Protein AF-A0A4U1AI88-F1 (afdb_monomer)

Structure (mmCIF, N/CA/C/O backbone):
data_AF-A0A4U1AI88-F1
#
_entry.id   AF-A0A4U1AI88-F1
#
loop_
_atom_site.group_PDB
_atom_site.id
_atom_site.type_symbol
_atom_site.label_atom_id
_atom_site.label_alt_id
_atom_site.label_comp_id
_atom_site.label_asym_id
_atom_site.label_entity_id
_atom_site.label_seq_id
_atom_site.pdbx_PDB_ins_code
_atom_site.Cartn_x
_atom_site.Cartn_y
_atom_site.Cartn_z
_atom_site.occupancy
_atom_site.B_iso_or_equiv
_atom_site.auth_seq_id
_atom_site.auth_comp_id
_atom_site.auth_asym_id
_atom_site.auth_atom_id
_atom_site.pdbx_PDB_model_num
ATOM 1 N N . MET A 1 1 ? 27.953 -12.606 -34.994 1.00 60.19 1 MET A N 1
ATOM 2 C CA . MET A 1 1 ? 27.888 -12.837 -33.530 1.00 60.19 1 MET A CA 1
ATOM 3 C C . MET A 1 1 ? 27.335 -14.236 -33.301 1.00 60.19 1 MET A C 1
ATOM 5 O O . MET A 1 1 ? 26.413 -14.608 -34.015 1.00 60.19 1 MET A O 1
ATOM 9 N N . ARG A 1 2 ? 27.899 -15.038 -32.387 1.00 86.38 2 ARG A 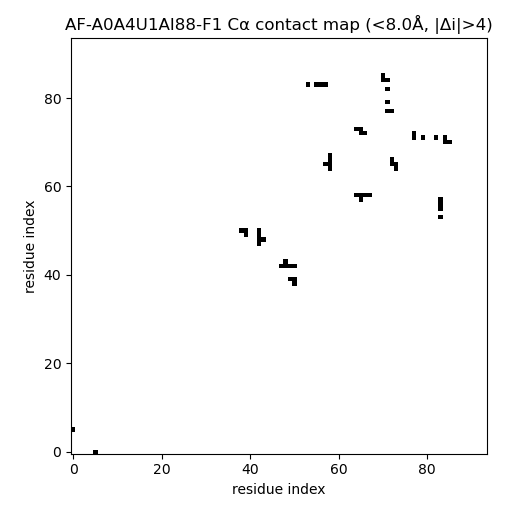N 1
ATOM 10 C CA . ARG A 1 2 ? 27.313 -16.350 -32.059 1.00 86.38 2 ARG A CA 1
ATOM 11 C C . ARG A 1 2 ? 25.993 -16.115 -31.304 1.00 86.38 2 ARG A C 1
ATOM 13 O O . ARG A 1 2 ? 25.976 -15.250 -30.428 1.00 86.38 2 ARG A O 1
ATOM 20 N N . PRO A 1 3 ? 24.906 -16.844 -31.605 1.00 84.75 3 PRO A N 1
ATOM 21 C CA . PRO A 1 3 ? 23.606 -16.630 -30.958 1.00 84.75 3 PRO A CA 1
ATOM 22 C C . PRO A 1 3 ? 23.674 -16.799 -29.431 1.00 84.75 3 PRO A C 1
ATOM 24 O O . PRO A 1 3 ? 23.001 -16.082 -28.694 1.00 84.75 3 PRO A O 1
ATOM 27 N N . SER A 1 4 ? 24.572 -17.662 -28.945 1.00 88.38 4 SER A N 1
ATOM 28 C CA . SER A 1 4 ? 24.846 -17.846 -27.515 1.00 88.38 4 SER A CA 1
ATOM 29 C C . SER A 1 4 ? 25.385 -16.589 -26.825 1.00 88.38 4 SER A C 1
ATOM 31 O O . SER A 1 4 ? 25.092 -16.361 -25.655 1.00 88.38 4 SER A O 1
ATOM 33 N N . THR A 1 5 ? 26.135 -15.741 -27.535 1.00 91.88 5 THR A N 1
ATOM 34 C CA . THR A 1 5 ? 26.660 -14.490 -26.976 1.00 91.88 5 THR A CA 1
ATOM 35 C C . THR A 1 5 ? 25.540 -13.474 -26.742 1.00 91.88 5 THR A C 1
ATOM 37 O O . THR A 1 5 ? 25.544 -12.800 -25.718 1.00 91.88 5 THR A O 1
ATOM 40 N N . GLY A 1 6 ? 24.555 -13.394 -27.645 1.00 93.69 6 GLY A N 1
ATOM 41 C CA . GLY A 1 6 ? 23.399 -12.503 -27.480 1.00 93.69 6 GLY A CA 1
ATOM 42 C C . GLY A 1 6 ? 22.540 -12.888 -26.275 1.00 93.69 6 GLY A C 1
ATOM 43 O O . GLY A 1 6 ? 22.216 -12.035 -25.453 1.00 93.69 6 GLY A O 1
ATOM 44 N N . LEU A 1 7 ? 22.261 -14.186 -26.113 1.00 93.56 7 LEU A N 1
ATOM 45 C CA . LEU A 1 7 ? 21.505 -14.702 -24.970 1.00 93.56 7 LEU A CA 1
ATOM 46 C C . LEU A 1 7 ? 22.205 -14.387 -23.637 1.00 93.56 7 LEU A C 1
ATOM 48 O O . LEU A 1 7 ? 21.569 -13.876 -22.715 1.00 93.56 7 LEU A O 1
ATOM 52 N N . LEU A 1 8 ? 23.521 -14.604 -23.547 1.00 95.69 8 LEU A N 1
ATOM 53 C CA . LEU A 1 8 ? 24.291 -14.280 -22.340 1.00 95.69 8 LEU A CA 1
ATOM 54 C C . LEU A 1 8 ? 24.231 -12.789 -21.986 1.00 95.69 8 LEU A C 1
ATOM 56 O O . LEU A 1 8 ? 24.017 -12.454 -20.823 1.00 95.69 8 LEU A O 1
ATOM 60 N N . MET A 1 9 ? 24.353 -11.896 -22.975 1.00 94.75 9 MET A N 1
ATOM 61 C CA . MET A 1 9 ? 24.220 -10.455 -22.734 1.00 94.75 9 MET A CA 1
ATOM 62 C C . MET A 1 9 ? 22.825 -10.099 -22.211 1.00 94.75 9 MET A C 1
ATOM 64 O O . MET A 1 9 ? 22.712 -9.356 -21.238 1.00 94.75 9 MET A O 1
ATOM 68 N N . THR A 1 10 ? 21.765 -10.661 -22.804 1.00 94.81 10 THR A N 1
ATOM 69 C CA . THR A 1 10 ? 20.392 -10.397 -22.343 1.00 94.81 10 THR A CA 1
ATOM 70 C C . THR A 1 10 ? 20.154 -10.877 -20.911 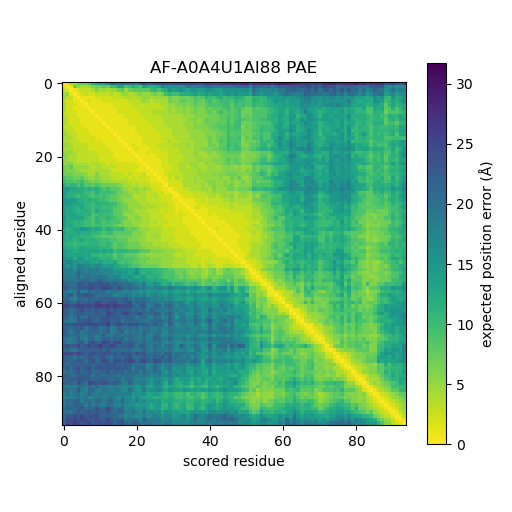1.00 94.81 10 THR A C 1
ATOM 72 O O . THR A 1 10 ? 19.581 -10.137 -20.114 1.00 94.81 10 THR A O 1
ATOM 75 N N . LEU A 1 11 ? 20.654 -12.062 -20.544 1.00 96.31 11 LEU A N 1
ATOM 76 C CA . LEU A 1 11 ? 20.546 -12.578 -19.178 1.00 96.31 11 LEU A CA 1
ATOM 77 C C . LEU A 1 11 ? 21.327 -11.720 -18.180 1.00 96.31 11 LEU A C 1
ATOM 79 O O . LEU A 1 11 ? 20.824 -11.443 -17.093 1.00 96.31 11 LEU A O 1
ATOM 83 N N . MET A 1 12 ? 22.521 -11.256 -18.554 1.00 96.31 12 MET A N 1
ATOM 84 C CA . MET A 1 12 ? 23.322 -10.382 -17.698 1.00 96.31 12 MET A CA 1
ATOM 85 C C . MET A 1 12 ? 22.589 -9.063 -17.423 1.00 96.31 12 MET A C 1
ATOM 87 O O . MET A 1 12 ? 22.476 -8.653 -16.269 1.00 96.31 12 MET A O 1
ATOM 91 N N . ILE A 1 13 ? 22.004 -8.450 -18.456 1.00 96.62 13 ILE A N 1
ATOM 92 C CA . ILE A 1 13 ? 21.215 -7.217 -18.323 1.00 96.62 13 ILE A CA 1
ATOM 93 C C . ILE A 1 13 ? 19.989 -7.440 -17.426 1.00 96.62 13 ILE A C 1
ATOM 95 O O . ILE A 1 13 ? 19.760 -6.658 -16.503 1.00 96.62 13 ILE A O 1
ATOM 99 N N . LEU A 1 14 ? 19.232 -8.521 -17.643 1.00 97.00 14 LEU A N 1
ATOM 100 C CA . LEU A 1 14 ? 18.068 -8.853 -16.814 1.00 97.00 14 LEU A CA 1
ATOM 101 C C . LEU A 1 14 ? 18.453 -9.101 -15.352 1.00 97.00 14 LEU A C 1
ATOM 103 O O . LEU A 1 14 ? 17.760 -8.628 -14.453 1.00 97.00 14 LEU A O 1
ATOM 107 N N . SER A 1 15 ? 19.571 -9.788 -15.106 1.00 96.06 15 SER A N 1
ATOM 108 C CA . SER A 1 15 ? 20.070 -10.029 -13.748 1.00 96.06 15 SER A CA 1
ATOM 109 C C . SER A 1 15 ? 20.463 -8.731 -13.040 1.00 96.06 15 SER A C 1
ATOM 111 O O . SER A 1 15 ? 20.146 -8.551 -11.866 1.00 96.06 15 SER A O 1
ATOM 113 N N . MET A 1 16 ? 21.072 -7.789 -13.766 1.00 96.81 16 MET A N 1
ATOM 114 C CA . MET A 1 16 ? 21.475 -6.496 -13.220 1.00 96.81 16 MET A CA 1
ATOM 115 C C . MET A 1 16 ? 20.254 -5.629 -12.885 1.00 96.81 16 MET A C 1
ATOM 117 O O . MET A 1 16 ? 20.189 -5.050 -11.801 1.00 96.81 16 MET A O 1
ATOM 121 N N . LEU A 1 17 ? 19.253 -5.599 -13.772 1.00 96.19 17 LEU A N 1
ATOM 122 C CA . LEU A 1 17 ? 17.971 -4.930 -13.528 1.00 96.19 17 LEU A CA 1
ATOM 123 C C . LEU A 1 17 ? 17.230 -5.543 -12.333 1.00 96.19 17 LEU A C 1
ATOM 125 O O . LEU A 1 17 ? 16.794 -4.816 -11.440 1.00 96.19 17 LEU A O 1
ATOM 129 N N . GLY A 1 18 ? 17.130 -6.873 -12.281 1.00 95.69 18 GLY A N 1
ATOM 130 C CA . GLY A 1 18 ? 16.493 -7.584 -11.174 1.00 95.69 18 GLY A CA 1
ATOM 131 C C . GLY A 1 18 ? 17.191 -7.323 -9.837 1.00 95.69 18 GLY A C 1
ATOM 132 O O . GLY A 1 18 ? 16.524 -7.054 -8.838 1.00 95.69 18 GLY A O 1
ATOM 133 N N . GLY A 1 19 ? 18.527 -7.321 -9.829 1.00 95.81 19 GLY A N 1
ATOM 134 C CA . GLY A 1 19 ? 19.333 -6.998 -8.651 1.00 95.81 19 GLY A CA 1
ATOM 135 C C . GLY A 1 19 ? 19.119 -5.566 -8.156 1.00 95.81 19 GLY A C 1
ATOM 136 O O . GLY A 1 19 ? 18.933 -5.359 -6.956 1.00 95.81 19 GLY A O 1
ATOM 137 N N . ALA A 1 20 ? 19.065 -4.587 -9.063 1.00 93.62 20 ALA A N 1
ATOM 138 C CA . ALA A 1 20 ? 18.798 -3.193 -8.710 1.00 93.62 20 ALA A CA 1
ATOM 139 C C . ALA A 1 20 ? 17.412 -3.020 -8.064 1.00 93.62 20 ALA A C 1
ATOM 141 O O . ALA A 1 20 ? 17.292 -2.387 -7.013 1.00 93.62 20 ALA A O 1
ATOM 142 N N . VAL A 1 21 ? 16.373 -3.641 -8.635 1.00 93.62 21 VAL A N 1
ATOM 143 C CA . VAL A 1 21 ? 15.022 -3.621 -8.051 1.00 93.62 21 VAL A CA 1
ATOM 144 C C . VAL A 1 21 ? 15.021 -4.288 -6.675 1.00 93.62 21 VAL A C 1
ATOM 146 O O . VAL A 1 21 ? 14.551 -3.685 -5.710 1.00 93.62 21 VAL A O 1
ATOM 149 N N . ALA A 1 22 ? 15.602 -5.483 -6.547 1.00 93.06 22 ALA A N 1
ATOM 150 C CA . ALA A 1 22 ? 15.654 -6.209 -5.279 1.00 93.06 22 ALA A CA 1
ATOM 151 C C . ALA A 1 22 ? 16.348 -5.397 -4.174 1.00 93.06 22 ALA A C 1
ATOM 153 O O . ALA A 1 22 ? 15.830 -5.305 -3.062 1.00 93.06 22 ALA A O 1
ATOM 154 N N . HIS A 1 23 ? 17.466 -4.743 -4.493 1.00 91.81 23 HIS A N 1
ATOM 155 C CA . HIS A 1 23 ? 18.179 -3.873 -3.561 1.00 91.81 23 HIS A CA 1
ATOM 156 C C . HIS A 1 23 ? 17.297 -2.716 -3.064 1.00 91.81 23 HIS A C 1
ATOM 158 O O . HIS A 1 23 ? 17.197 -2.488 -1.858 1.00 91.81 23 HIS A O 1
ATOM 164 N N . THR A 1 24 ? 16.589 -2.025 -3.968 1.00 89.25 24 THR A N 1
ATOM 165 C CA . THR A 1 24 ? 15.681 -0.932 -3.567 1.00 89.25 24 THR A CA 1
ATOM 166 C C . THR A 1 24 ? 14.514 -1.416 -2.707 1.00 89.25 24 THR A C 1
ATOM 168 O O . THR A 1 24 ? 14.136 -0.736 -1.754 1.00 89.25 24 THR A O 1
ATOM 171 N N . VAL A 1 25 ? 13.968 -2.602 -2.994 1.00 88.88 25 VAL A N 1
ATOM 172 C CA . VAL A 1 25 ? 12.884 -3.199 -2.204 1.00 88.88 25 VAL A CA 1
ATOM 173 C C . VAL A 1 25 ? 13.375 -3.567 -0.805 1.00 88.88 25 VAL A C 1
ATOM 175 O O . VAL A 1 25 ? 12.674 -3.302 0.166 1.00 88.88 25 VAL A O 1
ATOM 178 N N . LEU A 1 26 ? 14.571 -4.144 -0.678 1.00 89.50 26 LEU A N 1
ATOM 179 C CA . LEU A 1 26 ? 15.132 -4.527 0.621 1.00 89.50 26 LEU A CA 1
ATOM 180 C C . LEU A 1 26 ? 15.388 -3.315 1.524 1.00 89.50 26 LEU A C 1
ATOM 182 O O . LEU A 1 26 ? 15.047 -3.375 2.702 1.00 89.50 26 LEU A O 1
ATOM 186 N N . ILE A 1 27 ? 15.909 -2.213 0.975 1.00 87.38 27 ILE A N 1
ATOM 187 C CA . ILE A 1 27 ? 16.108 -0.969 1.738 1.00 87.38 27 ILE A CA 1
ATOM 188 C C . ILE A 1 27 ? 14.761 -0.390 2.181 1.00 87.38 27 ILE A C 1
ATOM 190 O O . ILE A 1 27 ? 14.554 -0.133 3.366 1.00 87.38 27 ILE A O 1
ATOM 194 N N . LYS A 1 28 ? 13.807 -0.252 1.250 1.00 85.88 28 LYS A N 1
ATOM 195 C CA . LYS A 1 28 ? 12.496 0.343 1.552 1.00 85.88 28 LYS A CA 1
ATOM 196 C C . LYS A 1 28 ? 11.657 -0.487 2.522 1.00 85.88 28 LYS A C 1
ATOM 198 O O . LYS A 1 28 ? 10.834 0.075 3.234 1.00 85.88 28 LYS A O 1
ATOM 203 N N . ARG A 1 29 ? 11.862 -1.806 2.593 1.00 83.31 29 ARG A N 1
ATOM 204 C CA . ARG A 1 29 ? 11.160 -2.676 3.554 1.00 83.31 29 ARG A CA 1
ATOM 205 C C . ARG A 1 29 ? 11.433 -2.295 5.010 1.00 83.31 29 ARG A C 1
ATOM 207 O O . ARG A 1 29 ? 10.516 -2.399 5.818 1.00 83.31 29 ARG A O 1
ATOM 214 N N . GLY A 1 30 ? 12.650 -1.853 5.338 1.00 80.44 30 GLY A N 1
ATOM 215 C CA . GLY A 1 30 ? 12.990 -1.403 6.693 1.00 80.44 30 GLY A CA 1
ATOM 216 C C . GLY A 1 30 ? 12.199 -0.157 7.095 1.00 80.44 30 GLY A C 1
ATOM 217 O O . GLY A 1 30 ? 11.508 -0.163 8.110 1.00 80.44 30 GLY A O 1
ATOM 218 N N . GLU A 1 31 ? 12.211 0.863 6.233 1.00 82.44 31 GLU A N 1
ATOM 219 C CA . GLU A 1 31 ? 11.448 2.108 6.422 1.00 82.44 31 GLU A CA 1
ATOM 220 C C . GLU A 1 31 ? 9.930 1.862 6.460 1.00 82.44 31 GLU A C 1
ATOM 222 O O . GLU A 1 31 ? 9.193 2.494 7.217 1.00 82.44 31 GLU A O 1
ATOM 227 N N . GLN A 1 32 ? 9.432 0.928 5.645 1.00 83.94 32 GLN A N 1
ATOM 228 C CA . GLN A 1 32 ? 8.018 0.547 5.645 1.00 83.94 32 GLN A CA 1
ATOM 229 C C . GLN A 1 32 ? 7.602 -0.136 6.950 1.00 83.94 32 GLN A C 1
ATOM 231 O O . GLN A 1 32 ? 6.504 0.127 7.433 1.00 83.94 32 GLN A O 1
ATOM 236 N N . ALA A 1 33 ? 8.455 -0.987 7.527 1.00 84.75 33 ALA A N 1
ATOM 237 C CA . ALA A 1 33 ? 8.157 -1.674 8.781 1.00 84.75 33 ALA A CA 1
ATOM 238 C C . ALA A 1 33 ? 8.039 -0.693 9.957 1.00 84.75 33 ALA A C 1
ATOM 240 O O . ALA A 1 33 ? 7.119 -0.820 10.764 1.00 84.75 33 ALA A O 1
ATOM 241 N N . GLU A 1 34 ? 8.916 0.310 10.022 1.00 87.19 34 GLU A N 1
ATOM 242 C CA . GLU A 1 34 ? 8.842 1.380 11.024 1.00 87.19 34 GLU A CA 1
ATOM 243 C C . GLU A 1 34 ? 7.556 2.208 10.869 1.00 87.19 34 GLU A C 1
ATOM 245 O O . GLU A 1 34 ? 6.803 2.384 11.828 1.00 87.19 34 GLU A O 1
ATOM 250 N N . ASN A 1 35 ? 7.233 2.632 9.641 1.00 87.38 35 ASN A N 1
ATOM 251 C CA . ASN A 1 35 ? 5.987 3.353 9.364 1.00 87.38 35 ASN A CA 1
ATOM 252 C C . ASN A 1 35 ? 4.740 2.534 9.732 1.00 87.38 35 ASN A C 1
ATOM 254 O O . ASN A 1 35 ? 3.773 3.087 10.258 1.00 87.38 35 ASN A O 1
ATOM 258 N N . LEU A 1 36 ? 4.753 1.219 9.491 1.00 87.81 36 LEU A N 1
ATOM 259 C CA . LEU A 1 36 ? 3.639 0.340 9.844 1.00 87.81 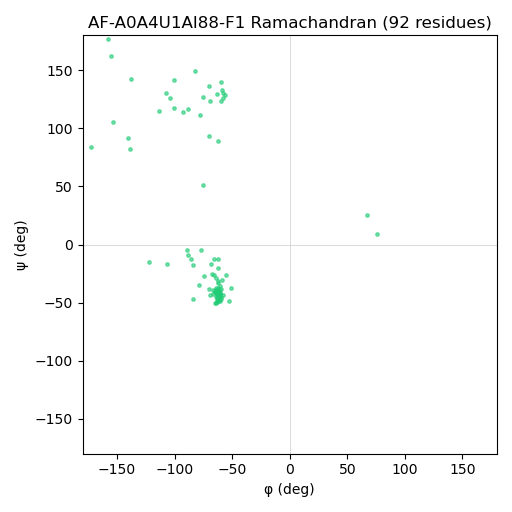36 LEU A CA 1
ATOM 260 C C . LEU A 1 36 ? 3.406 0.305 11.362 1.00 87.81 36 LEU A C 1
ATOM 262 O O . LEU A 1 36 ? 2.257 0.343 11.797 1.00 87.81 36 LEU A O 1
ATOM 266 N N . GLN A 1 37 ? 4.471 0.282 12.169 1.00 90.31 37 GLN A N 1
ATOM 267 C CA . GLN A 1 37 ? 4.359 0.317 13.633 1.00 90.31 37 GLN A CA 1
ATOM 268 C C . GLN A 1 37 ? 3.728 1.627 14.123 1.00 90.31 37 GLN A C 1
ATOM 270 O O . GLN A 1 37 ? 2.851 1.605 14.988 1.00 90.31 37 GLN A O 1
ATOM 275 N N . ILE A 1 38 ? 4.119 2.762 13.535 1.00 92.00 38 ILE A N 1
ATOM 276 C CA . ILE A 1 38 ? 3.522 4.071 13.846 1.00 92.00 38 ILE A CA 1
ATOM 277 C C . ILE A 1 38 ? 2.024 4.058 13.521 1.00 92.00 38 ILE A C 1
ATOM 279 O O . ILE A 1 38 ? 1.198 4.440 14.354 1.00 92.00 38 ILE A O 1
ATOM 283 N N . LEU A 1 39 ? 1.662 3.578 12.329 1.00 90.88 39 LEU A N 1
ATOM 284 C CA . LEU A 1 39 ? 0.270 3.504 11.884 1.00 90.88 39 LEU A CA 1
ATOM 285 C C . LEU A 1 39 ? -0.578 2.583 12.771 1.00 90.88 39 LEU A C 1
ATOM 287 O O . LEU A 1 39 ? -1.710 2.935 13.089 1.00 90.88 39 LEU A O 1
ATOM 291 N N . GLN A 1 40 ? -0.035 1.454 13.230 1.00 91.31 40 GLN A N 1
ATOM 292 C CA . GLN A 1 40 ? -0.721 0.565 14.175 1.00 91.31 40 GLN A CA 1
ATOM 293 C C . GLN A 1 40 ? -1.038 1.263 15.504 1.00 91.31 40 GLN A C 1
ATOM 295 O O . GLN A 1 40 ? -2.136 1.094 16.037 1.00 91.31 40 GLN A O 1
ATOM 300 N N . GLY A 1 41 ? -0.120 2.089 16.015 1.00 93.69 41 GLY A N 1
ATOM 301 C CA . GLY A 1 41 ? -0.372 2.911 17.201 1.00 93.69 41 GLY A CA 1
ATOM 302 C C . GLY A 1 41 ? -1.533 3.891 16.996 1.00 93.69 41 GLY A C 1
ATOM 303 O O . GLY A 1 41 ? -2.404 4.011 17.859 1.00 93.69 41 GLY A O 1
ATOM 304 N N . VAL A 1 42 ? -1.593 4.535 15.825 1.00 92.44 42 VAL A N 1
ATOM 305 C CA . VAL A 1 42 ? -2.703 5.428 15.449 1.00 92.44 42 VAL A CA 1
ATOM 306 C C . VAL A 1 42 ? -4.028 4.662 15.371 1.00 92.44 42 VAL A C 1
ATOM 308 O O . VAL A 1 42 ? -4.996 5.076 16.010 1.00 92.44 42 VAL A O 1
ATOM 311 N N . VAL A 1 43 ? -4.065 3.528 14.662 1.00 92.25 43 VAL A N 1
ATOM 312 C CA . VAL A 1 43 ? -5.242 2.641 14.549 1.00 92.25 43 VAL A CA 1
ATOM 313 C C . VAL A 1 43 ? -5.781 2.270 15.932 1.00 92.25 43 VAL A C 1
ATOM 315 O O . VAL A 1 43 ? -6.972 2.452 16.191 1.00 92.25 43 VAL A O 1
ATOM 318 N N . ALA A 1 44 ? -4.902 1.844 16.844 1.00 92.81 44 ALA A N 1
ATOM 319 C CA . ALA A 1 44 ? -5.278 1.491 18.210 1.00 92.81 44 ALA A CA 1
ATOM 320 C C . ALA A 1 44 ? -5.836 2.694 18.990 1.00 92.81 44 ALA A C 1
ATOM 322 O O . ALA A 1 44 ? -6.874 2.574 19.639 1.00 92.81 44 ALA A O 1
ATOM 323 N N . SER A 1 45 ? -5.193 3.865 18.896 1.00 94.44 45 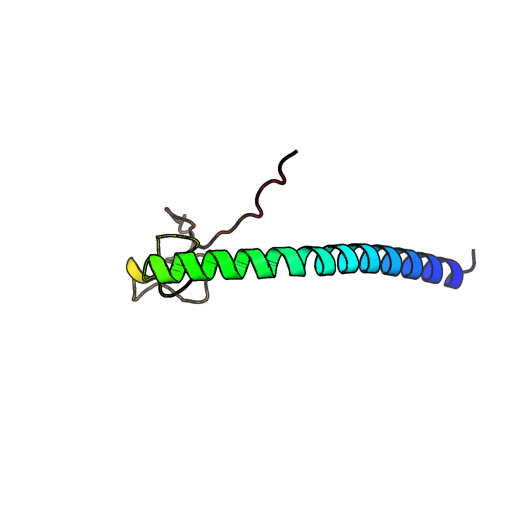SER A N 1
ATOM 324 C CA . SER A 1 45 ? -5.647 5.085 19.586 1.00 94.44 45 SER A CA 1
ATOM 325 C C . SER A 1 45 ? -7.014 5.590 19.116 1.00 94.44 45 SER A C 1
ATOM 327 O O . SER A 1 45 ? -7.748 6.194 19.896 1.00 94.44 45 SER A O 1
ATOM 329 N N . LEU A 1 46 ? -7.367 5.320 17.858 1.00 90.69 46 LEU A N 1
ATOM 330 C CA . LEU A 1 46 ? -8.653 5.684 17.267 1.00 90.69 46 LEU A CA 1
ATOM 331 C C . LEU A 1 46 ? -9.724 4.595 17.458 1.00 90.69 46 LEU A C 1
ATOM 333 O O . LEU A 1 46 ? -10.872 4.809 17.077 1.00 90.69 46 LEU A O 1
ATOM 337 N N . GLY A 1 47 ? -9.371 3.438 18.032 1.00 88.31 47 GLY A N 1
ATOM 338 C CA . GLY A 1 47 ? -10.288 2.308 18.209 1.00 88.31 47 GLY A CA 1
ATOM 339 C C . GLY A 1 47 ? -10.715 1.649 16.893 1.00 88.31 47 GLY A C 1
ATOM 340 O O . GLY A 1 47 ? -11.799 1.070 16.820 1.00 88.31 47 GLY A O 1
ATOM 341 N N . LEU A 1 48 ? -9.894 1.759 15.846 1.00 85.06 48 LEU A N 1
ATOM 342 C CA . LEU A 1 48 ? -10.155 1.147 14.545 1.00 85.06 48 LEU A CA 1
ATOM 343 C C . LEU A 1 48 ? -9.737 -0.331 14.553 1.00 85.06 48 LEU A C 1
ATOM 345 O O . LEU A 1 48 ? -8.790 -0.718 15.235 1.00 85.06 48 LEU A O 1
ATOM 349 N N . SER A 1 49 ? -10.431 -1.164 13.774 1.00 80.44 49 SER A N 1
ATOM 350 C CA . SER A 1 49 ? -10.119 -2.596 13.663 1.00 80.44 49 SER A CA 1
ATOM 351 C C . SER A 1 49 ? -8.870 -2.890 12.823 1.00 80.44 49 SER A C 1
ATOM 353 O O . SER A 1 49 ? -8.235 -3.918 13.026 1.00 80.44 49 SER A O 1
ATOM 355 N N . ASP A 1 50 ? -8.544 -2.014 11.870 1.00 81.69 50 ASP A N 1
ATOM 356 C CA . ASP A 1 50 ? -7.362 -2.083 11.002 1.00 81.69 50 ASP A CA 1
ATOM 357 C C . ASP A 1 50 ? -7.045 -0.676 10.451 1.00 81.69 50 ASP A C 1
ATOM 359 O O . ASP A 1 50 ? -7.792 0.281 10.698 1.00 81.69 50 ASP A O 1
ATOM 363 N N . LEU A 1 51 ? -5.957 -0.539 9.691 1.00 81.75 51 LEU A N 1
ATOM 364 C CA . LEU A 1 51 ? -5.615 0.651 8.922 1.00 81.75 51 LEU A CA 1
ATOM 365 C C . LEU A 1 51 ? -6.689 0.927 7.859 1.00 81.75 51 LEU A C 1
ATOM 367 O O . LEU A 1 51 ? -6.605 0.490 6.712 1.00 81.75 51 LEU A O 1
ATOM 371 N N . ALA A 1 52 ? -7.708 1.689 8.247 1.00 74.06 52 ALA A N 1
ATOM 372 C CA . ALA A 1 52 ? -8.748 2.159 7.349 1.00 74.06 52 ALA A CA 1
ATOM 373 C C . ALA A 1 52 ? -8.170 3.212 6.387 1.00 74.06 52 ALA A C 1
ATOM 375 O O . ALA A 1 52 ? -8.123 4.401 6.695 1.00 74.06 52 ALA A O 1
ATOM 376 N N . LEU A 1 53 ? -7.722 2.771 5.207 1.00 72.06 53 LEU A N 1
ATOM 377 C CA . LEU A 1 53 ? -7.255 3.668 4.138 1.00 72.06 53 LEU A CA 1
ATOM 378 C C . LEU A 1 53 ? -8.397 4.494 3.517 1.00 72.06 53 LEU A C 1
ATOM 380 O O . LEU A 1 53 ? -8.147 5.497 2.852 1.00 72.06 53 LEU A O 1
ATOM 384 N N . SER A 1 54 ? -9.645 4.082 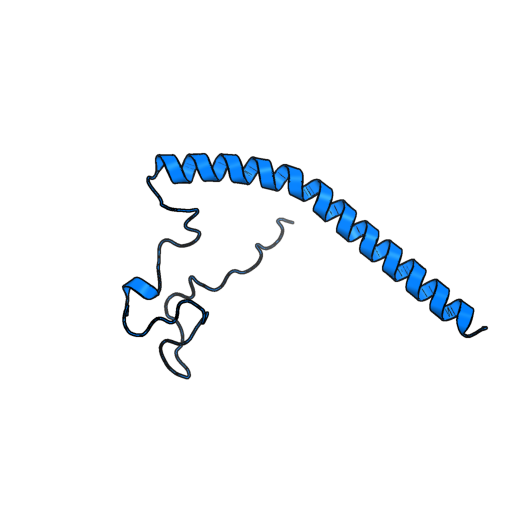3.748 1.00 72.12 54 SER A N 1
ATOM 385 C CA . SER A 1 54 ? -10.851 4.843 3.444 1.00 72.12 54 SER A CA 1
ATOM 386 C C . SER A 1 54 ? -11.841 4.718 4.600 1.00 72.12 54 SER A C 1
ATOM 388 O O . SER A 1 54 ? -11.978 3.652 5.198 1.00 72.12 54 SER A O 1
ATOM 390 N N . THR A 1 55 ? -12.548 5.806 4.903 1.00 66.38 55 THR A N 1
ATOM 391 C CA . THR A 1 55 ? -13.633 5.838 5.898 1.00 66.38 55 THR A CA 1
ATOM 392 C C . THR A 1 55 ? -14.934 5.236 5.372 1.00 66.38 55 THR A C 1
ATOM 394 O O . THR A 1 55 ? -15.916 5.143 6.104 1.00 66.38 55 THR A O 1
ATOM 397 N N . GLU A 1 56 ? -14.967 4.857 4.096 1.00 68.44 56 GLU A N 1
ATOM 398 C CA . GLU A 1 56 ? -16.138 4.299 3.442 1.00 68.44 56 GLU A CA 1
ATOM 399 C C . GLU A 1 56 ? -15.952 2.803 3.199 1.00 68.44 56 GLU A C 1
ATOM 401 O O . GLU A 1 56 ? -14.960 2.364 2.622 1.00 68.44 56 GLU A O 1
ATOM 406 N N . ALA A 1 57 ? -16.944 2.014 3.597 1.00 66.88 57 ALA A N 1
ATOM 407 C CA . ALA A 1 57 ? -16.999 0.587 3.335 1.00 66.88 57 ALA A CA 1
ATOM 408 C C . ALA A 1 57 ? -18.167 0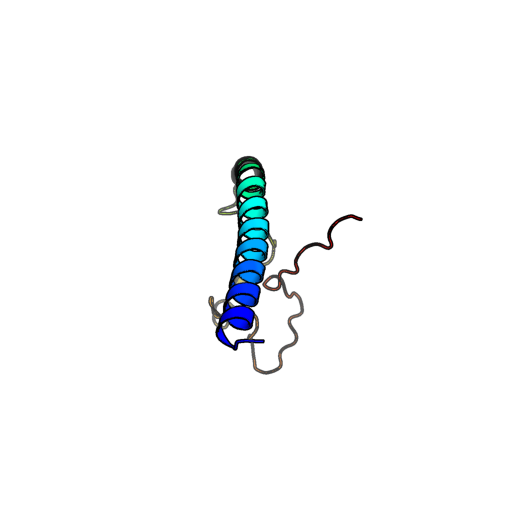.304 2.390 1.00 66.88 57 ALA A C 1
ATOM 410 O O . ALA A 1 57 ? -19.320 0.497 2.757 1.00 66.88 57 ALA A O 1
ATOM 411 N N . ARG A 1 58 ? -17.900 -0.173 1.169 1.00 65.25 58 ARG A N 1
ATOM 412 C CA . ARG A 1 58 ? -18.949 -0.489 0.178 1.00 65.25 58 ARG A CA 1
ATOM 413 C C . ARG A 1 58 ? -20.052 -1.395 0.752 1.00 65.25 58 ARG A C 1
ATOM 415 O O . ARG A 1 58 ? -21.232 -1.177 0.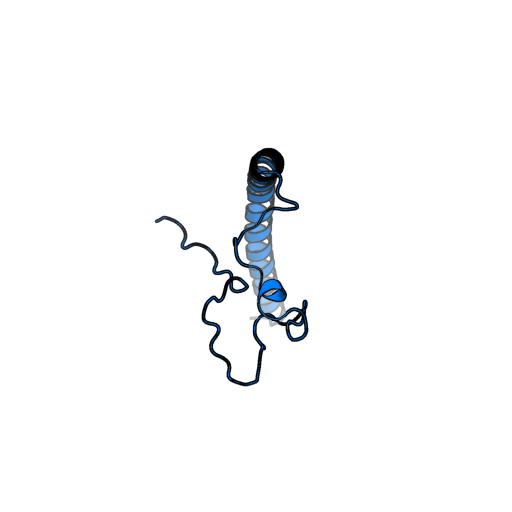484 1.00 65.25 58 ARG A O 1
ATOM 422 N N . TYR A 1 59 ? -19.676 -2.351 1.603 1.00 60.19 59 TYR A N 1
ATOM 423 C CA . TYR A 1 59 ? -20.606 -3.282 2.247 1.00 60.19 59 TYR A CA 1
ATOM 424 C C . TYR A 1 59 ? -21.586 -2.633 3.234 1.00 60.19 59 TYR A C 1
ATOM 426 O O . TYR A 1 59 ? -22.559 -3.274 3.620 1.00 60.19 59 TYR A O 1
ATOM 434 N N . THR A 1 60 ? -21.393 -1.370 3.633 1.00 64.00 60 THR A N 1
ATOM 435 C CA . THR A 1 60 ? -22.361 -0.664 4.489 1.00 64.00 60 THR A CA 1
ATOM 436 C C . THR A 1 60 ? -23.506 -0.028 3.700 1.00 64.00 60 THR A C 1
ATOM 438 O O . THR A 1 60 ? -24.543 0.263 4.290 1.00 64.00 60 THR A O 1
ATOM 441 N N . ARG A 1 61 ? -23.370 0.157 2.375 1.00 68.81 61 ARG A N 1
ATOM 442 C CA . ARG A 1 61 ? -24.424 0.750 1.525 1.00 68.81 61 ARG A CA 1
ATOM 443 C C . ARG A 1 61 ? -25.461 -0.276 1.082 1.00 68.81 61 ARG A C 1
ATOM 445 O O . ARG A 1 61 ? -26.657 -0.034 1.200 1.00 68.81 61 ARG A O 1
ATOM 452 N N . HIS A 1 62 ? -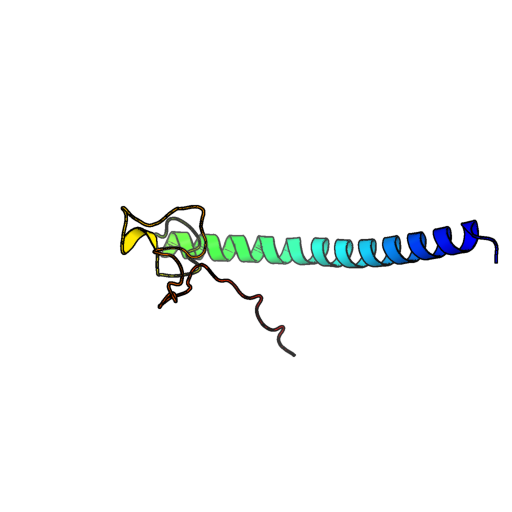24.999 -1.431 0.607 1.00 69.12 62 HIS A N 1
ATOM 453 C CA . HIS A 1 62 ? -25.858 -2.552 0.233 1.00 69.12 62 HIS A CA 1
ATOM 454 C C . HIS A 1 62 ? -25.248 -3.881 0.697 1.00 69.12 62 HIS A C 1
ATOM 456 O O . HIS A 1 62 ? -24.665 -4.601 -0.113 1.00 69.12 62 HIS A O 1
ATOM 462 N N . PRO A 1 63 ? -25.432 -4.255 1.980 1.00 65.38 63 PRO A N 1
ATOM 463 C CA . PRO A 1 63 ? -24.869 -5.484 2.550 1.00 65.38 63 PRO A CA 1
ATOM 464 C C . PRO A 1 63 ? -25.245 -6.763 1.786 1.00 65.38 63 PRO A C 1
ATOM 466 O O . PRO A 1 63 ? -24.519 -7.747 1.828 1.00 65.38 63 PRO A O 1
ATOM 469 N N . ALA A 1 64 ? -26.388 -6.752 1.091 1.00 72.12 64 ALA A N 1
ATOM 470 C CA . ALA A 1 64 ? -26.890 -7.882 0.311 1.00 72.12 64 ALA A CA 1
ATOM 471 C C . ALA A 1 64 ? -26.332 -7.963 -1.125 1.00 72.12 64 ALA A C 1
ATOM 473 O O . ALA A 1 64 ? -26.546 -8.973 -1.788 1.00 72.12 64 ALA A O 1
ATOM 474 N N . VAL A 1 65 ? -25.675 -6.906 -1.623 1.00 64.06 65 VAL A N 1
ATOM 475 C CA . VAL A 1 65 ? -25.264 -6.774 -3.039 1.00 64.06 65 VAL A CA 1
ATOM 476 C C . VAL A 1 65 ? -23.752 -6.568 -3.183 1.00 64.06 65 VAL A C 1
ATOM 478 O O . VAL A 1 65 ? -23.201 -6.758 -4.261 1.00 64.06 65 VAL A O 1
ATOM 481 N N . SER A 1 66 ? -23.052 -6.222 -2.101 1.00 63.78 66 SER A N 1
ATOM 482 C CA . SER A 1 66 ? -21.601 -6.062 -2.113 1.00 63.78 66 SER A CA 1
ATOM 483 C C . SER A 1 66 ? -20.882 -7.414 -2.074 1.00 63.78 66 SER A C 1
ATOM 485 O O . SER A 1 66 ? -20.891 -8.092 -1.045 1.00 6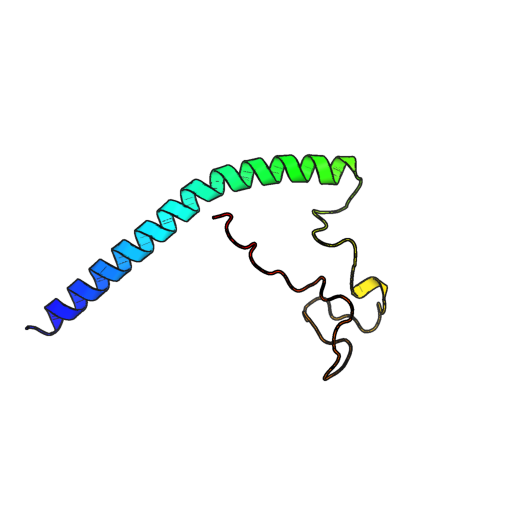3.78 66 SER A O 1
ATOM 487 N N . ASP A 1 67 ? -20.214 -7.775 -3.167 1.00 66.62 67 ASP A N 1
ATOM 488 C CA . ASP A 1 67 ? -19.250 -8.877 -3.191 1.00 66.62 67 ASP A CA 1
ATOM 489 C C . ASP A 1 67 ? -17.935 -8.439 -2.500 1.00 66.62 67 ASP A C 1
ATOM 491 O O . ASP A 1 67 ? -17.378 -7.402 -2.875 1.00 66.62 67 ASP A O 1
ATOM 495 N N . PRO A 1 68 ? -17.409 -9.190 -1.510 1.00 64.31 68 PRO A N 1
ATOM 496 C CA . PRO A 1 68 ? -16.140 -8.871 -0.847 1.00 64.31 68 PRO A CA 1
ATOM 497 C C . PRO A 1 68 ? -14.912 -8.887 -1.771 1.00 64.31 68 PRO A C 1
ATOM 499 O O . PRO A 1 68 ? -13.870 -8.342 -1.409 1.00 64.31 68 PRO A O 1
ATOM 502 N N . VAL A 1 69 ? -14.999 -9.555 -2.922 1.00 64.12 69 VAL A N 1
ATOM 503 C CA . VAL A 1 69 ? -13.869 -9.865 -3.809 1.00 64.12 69 VAL A CA 1
ATOM 504 C C . VAL A 1 69 ? -13.878 -9.000 -5.073 1.00 64.12 69 VAL A C 1
ATOM 506 O O . VAL A 1 69 ? -12.851 -8.879 -5.745 1.00 64.12 69 VAL A O 1
ATOM 509 N N . VAL A 1 70 ? -15.001 -8.355 -5.407 1.00 66.94 70 VAL A N 1
ATOM 510 C CA . VAL A 1 70 ? -15.124 -7.570 -6.643 1.00 66.94 70 VAL A CA 1
ATOM 511 C C . VAL A 1 70 ? -14.960 -6.072 -6.378 1.00 66.94 70 VAL A C 1
ATOM 513 O O . VAL A 1 70 ? -15.763 -5.441 -5.698 1.00 66.94 70 VAL A O 1
ATOM 516 N N . VAL A 1 71 ? -13.918 -5.493 -6.987 1.00 61.97 71 VAL A N 1
ATOM 517 C CA . VAL A 1 71 ? -13.492 -4.088 -6.810 1.00 61.97 71 VAL A CA 1
ATOM 518 C C . VAL A 1 71 ? -14.559 -3.080 -7.263 1.00 61.97 71 VAL A C 1
ATOM 520 O O . VAL A 1 71 ? -14.693 -2.015 -6.669 1.00 61.97 71 VAL A O 1
ATOM 523 N N . SER A 1 72 ? -15.345 -3.411 -8.292 1.00 62.44 72 SER A N 1
ATOM 524 C CA . SER A 1 72 ? -16.483 -2.600 -8.730 1.00 62.44 72 SER A CA 1
ATOM 525 C C . SER A 1 72 ? -17.531 -3.454 -9.432 1.00 62.44 72 SER A C 1
ATOM 527 O O . SER A 1 72 ? -17.307 -3.841 -10.572 1.00 62.44 72 SER A O 1
ATOM 529 N N . MET A 1 73 ? -18.656 -3.745 -8.782 1.00 62.88 73 MET A N 1
ATOM 530 C CA . MET A 1 73 ? -19.864 -4.301 -9.408 1.00 62.88 73 MET A CA 1
ATOM 531 C C . MET A 1 73 ? -20.984 -4.323 -8.367 1.00 62.88 73 MET A C 1
ATOM 533 O O . MET A 1 73 ? -21.231 -5.335 -7.726 1.00 62.88 73 MET A O 1
ATOM 537 N N . ASP A 1 74 ? -21.667 -3.193 -8.199 1.00 64.50 74 ASP A N 1
ATOM 538 C CA . ASP A 1 74 ? -23.014 -3.231 -7.614 1.00 64.50 74 ASP A CA 1
ATOM 539 C C . ASP A 1 74 ? -24.018 -3.663 -8.707 1.00 64.50 74 ASP A C 1
ATOM 541 O O . ASP A 1 74 ? -24.948 -4.420 -8.451 1.00 64.50 74 ASP A O 1
ATOM 545 N N . HIS A 1 75 ? -23.784 -3.248 -9.963 1.00 64.12 75 HIS A N 1
ATOM 546 C CA . HIS A 1 75 ? -24.463 -3.741 -11.167 1.00 64.12 75 HIS A CA 1
ATOM 547 C C . HIS A 1 75 ? -23.592 -3.539 -12.430 1.00 64.12 75 HIS A C 1
ATOM 549 O O . HIS A 1 75 ? -22.661 -2.723 -12.410 1.00 64.12 75 HIS A O 1
ATOM 555 N N . PRO A 1 76 ? -23.866 -4.241 -13.551 1.00 66.75 76 PRO A N 1
ATOM 556 C CA . PRO A 1 76 ? -23.134 -4.049 -14.804 1.00 66.75 76 PRO A CA 1
ATOM 557 C C . PRO A 1 76 ? -23.193 -2.586 -15.267 1.00 66.75 76 PRO A C 1
ATOM 559 O O . PRO A 1 76 ? -24.272 -1.997 -15.330 1.00 66.75 76 PRO A O 1
ATOM 562 N N . GLY A 1 77 ? -22.034 -1.993 -15.571 1.00 66.56 77 GLY A N 1
ATOM 563 C CA . GLY A 1 77 ? -21.928 -0.610 -16.058 1.00 66.56 77 GLY A CA 1
ATOM 564 C C . GLY A 1 77 ? -22.116 0.487 -15.001 1.00 66.56 77 GLY A C 1
ATOM 565 O O . GLY A 1 77 ? -22.209 1.655 -15.370 1.00 66.56 77 GLY A O 1
ATOM 566 N N . ALA A 1 78 ? -22.178 0.143 -13.710 1.00 70.56 78 ALA A N 1
ATOM 567 C CA . ALA A 1 78 ? -22.238 1.128 -12.633 1.00 70.56 78 ALA A CA 1
ATOM 568 C C . ALA A 1 78 ? -20.971 1.996 -12.596 1.00 70.56 78 ALA A C 1
ATOM 570 O O . ALA A 1 78 ? -19.857 1.473 -12.547 1.00 70.56 78 ALA A O 1
ATOM 571 N N . ILE A 1 79 ? -21.148 3.317 -12.561 1.00 66.75 79 ILE A N 1
ATOM 572 C CA . ILE A 1 79 ? -20.084 4.253 -12.191 1.00 66.75 79 ILE A CA 1
ATOM 573 C C . ILE A 1 79 ? -20.153 4.398 -10.673 1.00 66.75 79 ILE A C 1
ATOM 575 O O . ILE A 1 79 ? -21.168 4.850 -10.144 1.00 66.75 79 ILE A O 1
ATOM 579 N N . ASP A 1 80 ? -19.099 3.980 -9.972 1.00 69.69 80 ASP A N 1
ATOM 580 C CA . ASP A 1 80 ? -19.050 4.104 -8.518 1.00 69.69 80 ASP A CA 1
ATOM 581 C C . ASP A 1 80 ? -18.927 5.582 -8.133 1.00 69.69 80 ASP A C 1
ATOM 583 O O . ASP A 1 80 ? -18.008 6.278 -8.570 1.00 69.69 80 ASP A O 1
ATOM 587 N N . HIS A 1 81 ? -19.864 6.065 -7.319 1.00 68.75 81 HIS A N 1
ATOM 588 C CA . HIS A 1 81 ? -19.846 7.441 -6.831 1.00 68.75 81 HIS A CA 1
ATOM 589 C C . HIS A 1 81 ? -18.666 7.676 -5.873 1.00 68.75 81 HIS A C 1
ATOM 591 O O . HIS A 1 81 ? -18.196 8.806 -5.740 1.00 68.75 81 HIS A O 1
ATOM 597 N N . PHE A 1 82 ? -18.171 6.619 -5.222 1.00 64.81 82 PHE A N 1
ATOM 598 C CA . PHE A 1 82 ? -17.017 6.696 -4.335 1.00 64.81 82 PHE A CA 1
ATOM 599 C C . PHE A 1 82 ? -16.127 5.459 -4.503 1.00 64.81 82 PHE A C 1
ATOM 601 O O . PHE A 1 82 ? -16.332 4.461 -3.810 1.00 64.81 82 PHE A O 1
ATOM 608 N N . PRO A 1 83 ? -15.124 5.518 -5.398 1.00 70.19 83 PRO A N 1
ATOM 609 C CA . PRO A 1 83 ? -14.247 4.400 -5.735 1.00 70.19 83 PRO A CA 1
ATOM 610 C C . PRO A 1 83 ? -13.207 4.131 -4.630 1.00 70.19 83 PRO A C 1
ATOM 612 O O . PRO A 1 83 ? -12.014 4.044 -4.903 1.00 70.19 83 PRO A O 1
ATOM 615 N N . SER A 1 84 ? -13.629 4.000 -3.370 1.00 67.69 84 SER A N 1
ATOM 616 C CA . SER A 1 84 ? -12.760 3.796 -2.198 1.00 67.69 84 SER A CA 1
ATOM 617 C C . SER A 1 84 ? -11.940 2.498 -2.247 1.00 67.69 84 SER A C 1
ATOM 619 O O . SER A 1 84 ? -10.993 2.340 -1.482 1.00 67.69 84 SER A O 1
ATOM 621 N N . THR A 1 85 ? -12.262 1.588 -3.171 1.00 65.06 85 THR A N 1
ATOM 622 C CA . THR A 1 85 ? -11.502 0.360 -3.470 1.00 65.06 85 THR A CA 1
ATOM 623 C C . THR A 1 85 ? -10.409 0.564 -4.528 1.00 65.06 85 THR A C 1
ATOM 625 O O . THR A 1 85 ? -9.585 -0.324 -4.746 1.00 65.06 85 THR A O 1
ATOM 628 N N . PHE A 1 86 ? -10.370 1.720 -5.191 1.00 72.25 86 PHE A N 1
ATOM 629 C CA . PHE A 1 86 ? -9.332 2.050 -6.158 1.00 72.25 86 PHE A CA 1
ATOM 630 C C . PHE A 1 86 ? -8.201 2.811 -5.472 1.00 72.25 86 PHE A C 1
ATOM 632 O O . PHE A 1 86 ? -8.354 3.953 -5.040 1.00 72.25 86 PHE A O 1
ATOM 639 N N . PHE A 1 87 ? -7.035 2.174 -5.415 1.00 70.44 87 PHE A N 1
ATOM 640 C CA . PHE A 1 87 ? -5.810 2.802 -4.946 1.00 70.44 87 PHE A CA 1
ATOM 641 C C . PHE A 1 87 ? -4.917 3.132 -6.134 1.00 70.44 87 PHE A C 1
ATOM 643 O O . PHE A 1 87 ? -4.569 2.261 -6.930 1.00 70.44 87 PHE A O 1
ATOM 650 N N . TRP A 1 88 ? -4.505 4.392 -6.224 1.00 75.38 88 TRP A N 1
ATOM 651 C CA . TRP A 1 88 ? -3.429 4.805 -7.114 1.00 75.38 88 TRP A CA 1
ATOM 652 C C . TRP A 1 88 ? -2.149 4.960 -6.313 1.00 75.38 88 TRP A C 1
ATOM 654 O O . TRP A 1 88 ? -2.159 5.442 -5.179 1.00 75.38 88 TRP A O 1
ATOM 664 N N . ALA A 1 89 ? -1.033 4.560 -6.918 1.00 75.81 89 ALA A N 1
ATOM 665 C CA . ALA A 1 89 ? 0.263 4.877 -6.350 1.00 75.81 89 ALA A CA 1
ATOM 666 C C . ALA A 1 89 ? 0.392 6.409 -6.246 1.00 75.81 89 ALA A C 1
ATOM 668 O O . ALA A 1 89 ? 0.067 7.108 -7.213 1.00 75.81 89 ALA A O 1
ATOM 669 N N . PRO A 1 90 ? 0.847 6.946 -5.100 1.00 71.94 90 PRO A N 1
ATOM 670 C CA . PRO A 1 90 ? 1.066 8.377 -4.970 1.00 71.94 90 PRO A CA 1
ATOM 671 C C . PRO A 1 90 ? 2.098 8.828 -6.006 1.00 71.94 90 PRO A C 1
ATOM 673 O O . PRO A 1 90 ? 3.097 8.142 -6.243 1.00 71.94 90 PRO A O 1
ATOM 676 N N . VAL A 1 91 ? 1.868 9.992 -6.616 1.00 79.25 91 VAL A N 1
ATOM 677 C CA . VAL A 1 91 ? 2.875 10.630 -7.471 1.00 79.25 91 VAL A CA 1
ATOM 678 C C . VAL A 1 91 ? 4.108 10.885 -6.608 1.00 79.25 91 VAL A C 1
ATOM 680 O O . VAL A 1 91 ? 4.008 11.516 -5.553 1.00 79.25 91 VAL A O 1
ATOM 683 N N . ALA A 1 92 ? 5.262 10.359 -7.025 1.00 75.38 92 ALA A N 1
ATOM 684 C CA . ALA A 1 92 ? 6.515 10.610 -6.330 1.00 75.38 92 ALA A CA 1
ATOM 685 C C . ALA A 1 92 ? 6.757 12.124 -6.297 1.00 75.38 92 ALA A C 1
ATOM 687 O O . ALA A 1 92 ? 6.683 12.792 -7.329 1.00 75.38 92 ALA A O 1
ATOM 688 N N . ARG A 1 93 ? 6.984 12.661 -5.094 1.00 55.81 93 ARG A N 1
ATOM 689 C CA . ARG A 1 93 ? 7.310 14.077 -4.906 1.00 55.81 93 ARG A CA 1
ATOM 690 C C . ARG A 1 93 ? 8.580 14.376 -5.739 1.00 55.81 93 ARG A C 1
ATOM 692 O O . ARG A 1 93 ? 9.499 13.558 -5.660 1.00 55.81 93 ARG A O 1
ATOM 699 N N . PRO A 1 94 ? 8.589 15.437 -6.570 1.00 60.34 94 PRO A N 1
ATOM 700 C CA . PRO A 1 94 ? 9.715 15.751 -7.452 1.00 60.34 94 PRO A CA 1
ATOM 701 C C . PRO A 1 94 ? 11.006 16.028 -6.681 1.00 60.34 94 PRO A C 1
ATOM 703 O O . PRO A 1 94 ? 10.912 16.463 -5.507 1.00 60.34 94 PRO A O 1
#

Mean predicted aligned error: 10.63 Å

Sequence (94 aa):
MRPSTGLLMTLMILSMLGGAVAHTVLIKRGEQAENLQILQGVVASLGLSDLALSTEARYTRHPAVSDPVVVSMDHPGAIDHFPSTFFWAPVARP

Secondary structure (DSSP, 8-state):
--HHHHHHHHHHHHHHHHHHHHHHHHHHHHHHHHHHHHHHHHHHHTT-SS--S-S--GGGT-TTT--SS-SS-SSTTPPPSS-TT--PPPPPP-

pLDDT: mean 79.61, std 12.44, range [55.81, 97.0]

Radius of gyration: 21.83 Å; Cα contacts (8 Å, |Δi|>4): 29; chains: 1; bounding box: 55×34×53 Å

Foldseek 3Di:
DPPVVVVVVVVVVVVVVVVVVVVVCVVVVVVVVVVLVVQVVVCVVVVHPDNCPDPDDPCVVPVPQDDPPDQDPSDPPDDDPDSSSDDDDDDPDD

Solvent-accessible surface area (backbone atoms only — not comparable to full-atom values): 6073 Å² total; per-residue (Å²): 132,62,72,68,58,56,53,53,52,54,51,51,52,50,50,52,54,50,49,53,53,49,52,55,51,58,58,50,49,56,59,49,53,56,51,49,54,55,50,51,53,51,24,57,77,72,70,45,96,55,87,69,90,45,98,65,59,72,52,77,79,40,68,91,56,50,57,96,85,56,81,80,56,85,47,93,89,64,79,70,93,70,60,70,74,66,82,74,81,76,80,75,80,130